Protein AF-A0A7G1I2I5-F1 (afdb_monomer_lite)

InterPro domains:
  IPR036458 Sodium:dicarboxylate symporter superfamily [G3DSA:1.10.3860.10] (1-48)
  IPR036458 Sodium:dicarboxylate symporter superfamily [SSF118215] (2-32)

pLDDT: mean 74.83, std 17.33, range [41.94, 95.12]

Structure (mmCIF, N/CA/C/O backbone):
data_AF-A0A7G1I2I5-F1
#
_entry.id   AF-A0A7G1I2I5-F1
#
loop_
_atom_site.group_PDB
_atom_site.id
_atom_site.type_symbol
_atom_site.label_atom_id
_atom_site.label_alt_id
_atom_site.label_comp_id
_atom_site.label_asym_id
_atom_site.label_entity_id
_atom_site.label_seq_id
_atom_site.pdbx_PDB_ins_code
_atom_site.Cartn_x
_atom_site.Cartn_y
_atom_site.Cartn_z
_atom_site.occupancy
_atom_site.B_iso_or_equiv
_atom_site.auth_seq_id
_atom_site.auth_comp_id
_atom_site.auth_asym_id
_atom_site.auth_atom_id
_atom_site.pdbx_PDB_model_num
ATOM 1 N N . MET A 1 1 ? 19.747 -4.420 -28.443 1.00 52.75 1 MET A N 1
ATOM 2 C CA . MET A 1 1 ? 19.783 -5.328 -27.280 1.00 52.75 1 MET A CA 1
ATOM 3 C C . MET A 1 1 ? 18.393 -5.912 -27.094 1.00 52.75 1 MET A C 1
ATOM 5 O O . MET A 1 1 ? 17.481 -5.150 -26.812 1.00 52.75 1 MET A O 1
ATOM 9 N N . LEU A 1 2 ? 18.221 -7.233 -27.241 1.00 50.50 2 LEU A N 1
ATOM 10 C CA . LEU A 1 2 ? 16.969 -7.992 -26.993 1.00 50.50 2 LEU A CA 1
ATOM 11 C C . LEU A 1 2 ? 16.417 -7.817 -25.545 1.00 50.50 2 LEU A C 1
ATOM 13 O O . LEU A 1 2 ? 15.399 -8.379 -25.168 1.00 50.50 2 LEU A O 1
ATOM 17 N N . ILE A 1 3 ? 17.117 -6.995 -24.758 1.00 58.47 3 ILE A N 1
ATOM 18 C CA . ILE A 1 3 ? 16.947 -6.599 -23.365 1.00 58.47 3 ILE A CA 1
ATOM 19 C C . ILE A 1 3 ? 16.006 -5.390 -23.160 1.00 58.47 3 ILE A C 1
ATOM 21 O O . ILE A 1 3 ? 15.618 -5.151 -22.023 1.00 58.47 3 ILE A O 1
ATOM 25 N N . PHE A 1 4 ? 15.608 -4.634 -24.201 1.00 62.66 4 PHE A N 1
ATOM 26 C CA . PHE A 1 4 ? 14.800 -3.400 -24.034 1.00 62.66 4 PHE A CA 1
ATOM 27 C C . PHE A 1 4 ? 13.484 -3.618 -23.261 1.00 62.66 4 PHE A C 1
ATOM 29 O O . PHE A 1 4 ? 13.061 -2.746 -22.507 1.00 62.66 4 PHE A O 1
ATOM 36 N N . GLY A 1 5 ? 12.845 -4.782 -23.425 1.00 70.62 5 GLY A N 1
ATOM 37 C CA . GLY A 1 5 ? 11.615 -5.118 -22.703 1.00 70.62 5 GLY A CA 1
ATOM 38 C C . GLY A 1 5 ? 11.848 -5.422 -21.222 1.00 70.62 5 GLY A C 1
ATOM 39 O O . GLY A 1 5 ? 11.096 -4.946 -20.378 1.00 70.62 5 GLY A O 1
ATOM 40 N N . ILE A 1 6 ? 12.909 -6.169 -20.899 1.00 77.56 6 ILE A N 1
ATOM 41 C CA . ILE A 1 6 ? 13.233 -6.558 -19.518 1.00 77.56 6 ILE A CA 1
ATOM 42 C C . ILE A 1 6 ? 13.823 -5.377 -18.740 1.00 77.56 6 ILE A C 1
ATOM 44 O O . ILE A 1 6 ? 13.506 -5.228 -17.572 1.00 77.56 6 ILE A O 1
ATOM 48 N N . ASP A 1 7 ? 14.620 -4.507 -19.361 1.00 82.81 7 ASP A N 1
ATOM 49 C CA . ASP A 1 7 ? 15.171 -3.307 -18.711 1.00 82.81 7 ASP A CA 1
ATOM 50 C C . ASP A 1 7 ? 14.072 -2.283 -18.359 1.00 82.81 7 ASP A C 1
ATOM 52 O O . ASP A 1 7 ? 13.990 -1.808 -17.224 1.00 82.81 7 ASP A O 1
ATOM 56 N N . LYS A 1 8 ? 13.125 -2.050 -19.282 1.00 81.56 8 LYS A N 1
ATOM 57 C CA . LYS A 1 8 ? 11.901 -1.272 -19.017 1.00 81.56 8 LYS A CA 1
ATOM 58 C C . LYS A 1 8 ? 11.040 -1.929 -17.934 1.00 81.56 8 LYS A C 1
ATOM 60 O O . LYS A 1 8 ? 10.604 -1.245 -17.016 1.00 81.56 8 LYS A O 1
ATOM 65 N N . PHE A 1 9 ? 10.830 -3.244 -18.005 1.00 83.69 9 PHE A N 1
ATOM 66 C CA . PHE A 1 9 ? 10.084 -3.987 -16.987 1.00 83.69 9 PHE A CA 1
ATOM 67 C C . PHE A 1 9 ? 10.758 -3.901 -15.613 1.00 83.69 9 PHE A C 1
ATOM 69 O O . PHE A 1 9 ? 10.092 -3.664 -14.617 1.00 83.69 9 PHE A O 1
ATOM 76 N N . MET A 1 10 ? 12.085 -4.011 -15.546 1.00 84.00 10 MET A N 1
ATOM 77 C CA . MET A 1 10 ? 12.864 -3.887 -14.312 1.00 84.00 10 MET A CA 1
ATOM 78 C C . MET A 1 10 ? 12.751 -2.479 -13.713 1.00 84.00 10 MET A C 1
ATOM 8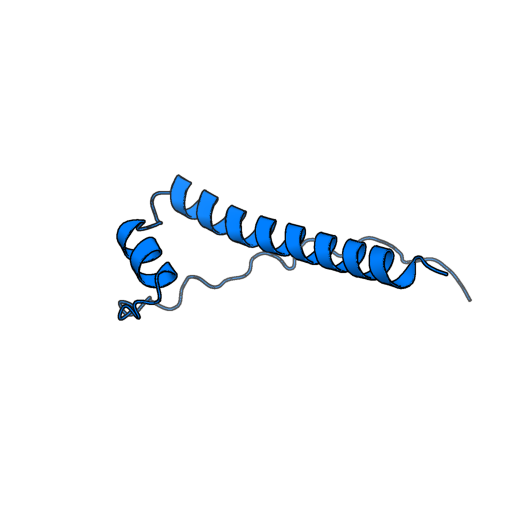0 O O . MET A 1 10 ? 12.598 -2.341 -12.497 1.00 84.00 10 MET A O 1
ATOM 84 N N . ALA A 1 11 ? 12.777 -1.434 -14.545 1.00 87.94 11 ALA A N 1
ATOM 85 C CA . ALA A 1 11 ? 12.551 -0.060 -14.104 1.00 87.94 11 ALA A CA 1
ATOM 86 C C . ALA A 1 11 ? 11.109 0.159 -13.605 1.00 87.94 11 ALA A C 1
ATOM 88 O O . ALA A 1 11 ? 10.904 0.767 -12.553 1.00 87.94 11 ALA A O 1
ATOM 89 N N . GLU A 1 12 ? 10.116 -0.386 -14.306 1.00 89.44 12 GLU A N 1
ATOM 90 C CA . GLU A 1 12 ? 8.701 -0.303 -13.928 1.00 89.44 12 GLU A CA 1
ATOM 91 C C . GLU A 1 12 ? 8.393 -1.087 -12.655 1.00 89.44 12 GLU A C 1
ATOM 93 O O . GLU A 1 12 ? 7.735 -0.566 -11.758 1.00 89.44 12 GLU A O 1
ATOM 98 N N . CYS A 1 13 ? 8.928 -2.300 -12.514 1.00 92.56 13 CYS A N 1
ATOM 99 C CA . CYS A 1 13 ? 8.826 -3.083 -11.290 1.00 92.56 13 CYS A CA 1
ATOM 100 C C . CYS A 1 13 ? 9.458 -2.344 -10.114 1.00 92.56 13 CYS A C 1
ATOM 102 O O . CYS A 1 13 ? 8.862 -2.305 -9.040 1.00 92.56 13 CYS A O 1
ATOM 104 N N . ARG A 1 14 ? 10.626 -1.713 -10.307 1.00 89.38 14 ARG A N 1
ATOM 105 C CA . ARG A 1 14 ? 11.268 -0.903 -9.262 1.00 89.38 14 ARG A CA 1
ATOM 106 C C . ARG A 1 14 ? 10.385 0.278 -8.847 1.00 89.38 14 ARG A C 1
ATOM 108 O O . ARG A 1 14 ? 10.233 0.533 -7.655 1.00 89.38 14 ARG A O 1
ATOM 115 N N . ALA A 1 15 ? 9.776 0.976 -9.803 1.00 92.25 15 ALA A N 1
ATOM 116 C CA . ALA A 1 15 ? 8.828 2.047 -9.504 1.00 92.25 15 ALA A CA 1
ATOM 117 C C . ALA A 1 15 ? 7.580 1.520 -8.768 1.00 92.25 15 ALA A C 1
ATOM 119 O O . ALA A 1 15 ? 7.131 2.129 -7.797 1.00 92.25 15 ALA A O 1
ATOM 120 N N . LEU A 1 16 ? 7.065 0.358 -9.178 1.00 94.69 16 LEU A N 1
ATOM 121 C CA . LEU A 1 16 ? 5.889 -0.278 -8.593 1.00 94.69 16 LEU A CA 1
ATOM 122 C C . LEU A 1 16 ? 6.118 -0.689 -7.135 1.00 94.69 16 LEU A C 1
ATOM 124 O O . LEU A 1 16 ? 5.284 -0.385 -6.287 1.00 94.69 16 LEU A O 1
ATOM 128 N N . VAL A 1 17 ? 7.238 -1.343 -6.817 1.00 93.62 17 VAL A N 1
ATOM 129 C CA . VAL A 1 17 ? 7.522 -1.767 -5.434 1.00 93.62 17 VAL A CA 1
ATOM 130 C C . VAL A 1 17 ? 7.760 -0.577 -4.509 1.00 93.62 17 VAL A C 1
ATOM 132 O O . VAL A 1 17 ? 7.321 -0.614 -3.364 1.00 93.62 17 VAL A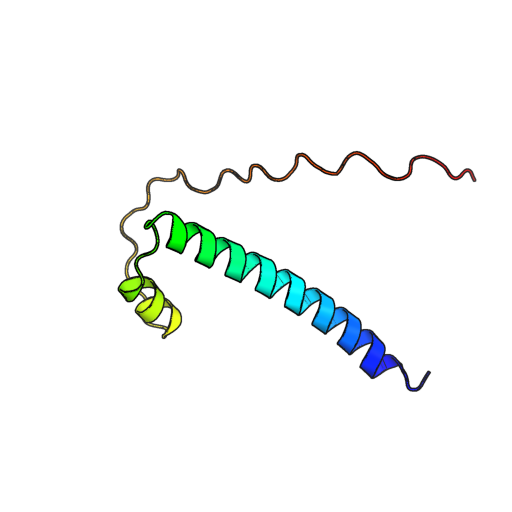 O 1
ATOM 135 N N . ASN A 1 18 ? 8.365 0.506 -5.009 1.00 91.00 18 ASN A N 1
ATOM 136 C CA . ASN A 1 18 ? 8.515 1.746 -4.246 1.00 91.00 18 ASN A CA 1
ATOM 137 C C . ASN A 1 18 ? 7.151 2.395 -3.963 1.00 91.00 18 ASN A C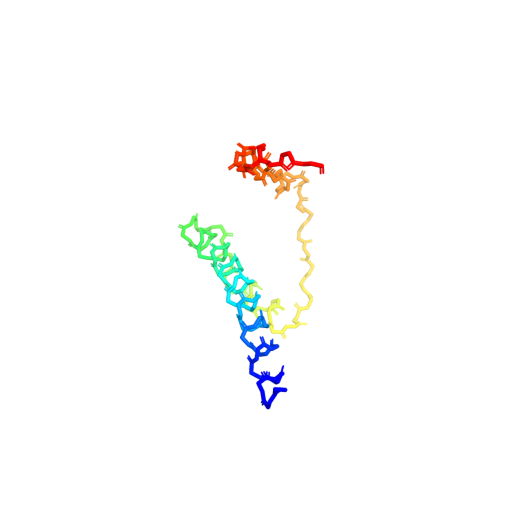 1
ATOM 139 O O . ASN A 1 18 ? 6.892 2.842 -2.847 1.00 91.00 18 ASN A O 1
ATOM 143 N N . PHE A 1 19 ? 6.252 2.409 -4.951 1.00 94.62 19 PHE A N 1
ATOM 144 C CA . PHE A 1 19 ? 4.897 2.926 -4.774 1.00 94.62 19 PHE A CA 1
ATOM 145 C C . PHE A 1 19 ? 4.076 2.081 -3.790 1.00 94.62 19 PHE A C 1
ATOM 147 O O . PHE A 1 19 ? 3.499 2.622 -2.846 1.00 94.62 19 PHE A O 1
ATOM 154 N N . ILE A 1 20 ? 4.059 0.757 -3.973 1.00 94.69 20 ILE A N 1
ATOM 155 C CA . ILE A 1 20 ? 3.354 -0.173 -3.080 1.00 94.69 20 ILE A CA 1
ATOM 156 C C . ILE A 1 20 ? 3.920 -0.073 -1.662 1.00 94.69 20 ILE A C 1
ATOM 158 O O . ILE A 1 20 ? 3.148 -0.015 -0.711 1.00 94.69 20 ILE A O 1
ATOM 162 N N . GLY A 1 21 ? 5.246 -0.005 -1.516 1.00 93.88 21 G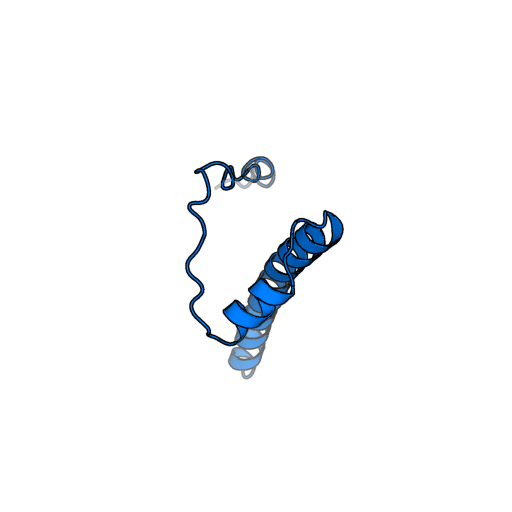LY A N 1
ATOM 163 C CA . GLY A 1 21 ? 5.908 0.136 -0.221 1.00 93.88 21 GLY A CA 1
ATOM 164 C C . GLY A 1 21 ? 5.430 1.372 0.536 1.00 93.88 21 GLY A C 1
ATOM 165 O O . GLY A 1 21 ? 5.006 1.258 1.684 1.00 93.88 21 GLY A O 1
ATOM 166 N N . ASN A 1 22 ? 5.400 2.527 -0.130 1.00 94.06 22 ASN A N 1
ATOM 167 C CA . ASN A 1 22 ? 4.897 3.763 0.468 1.00 94.06 22 ASN A CA 1
ATOM 168 C C . ASN A 1 22 ? 3.408 3.659 0.843 1.00 94.06 22 ASN A C 1
ATOM 170 O O . ASN A 1 22 ? 3.030 4.018 1.956 1.00 94.06 22 ASN A O 1
ATOM 174 N N . ALA A 1 23 ? 2.565 3.118 -0.044 1.00 93.12 23 ALA A N 1
ATOM 175 C CA . ALA A 1 23 ? 1.128 2.984 0.207 1.00 93.12 23 ALA A CA 1
ATOM 176 C C . ALA A 1 23 ? 0.817 2.038 1.382 1.00 93.12 23 ALA A C 1
ATOM 178 O O . ALA A 1 23 ? -0.018 2.339 2.240 1.00 93.12 23 ALA A O 1
ATOM 179 N N . VAL A 1 24 ? 1.508 0.897 1.442 1.00 94.12 24 VAL A N 1
ATOM 180 C CA . VAL A 1 24 ? 1.354 -0.091 2.515 1.00 94.12 24 VAL A CA 1
ATOM 181 C C . VAL A 1 24 ? 1.898 0.450 3.833 1.00 94.12 24 VAL A C 1
ATOM 183 O O . VAL A 1 24 ? 1.259 0.236 4.860 1.00 94.12 24 VAL A O 1
ATOM 186 N N . ALA A 1 25 ? 3.013 1.189 3.825 1.00 95.12 25 ALA A N 1
ATOM 187 C CA . ALA A 1 25 ? 3.560 1.813 5.028 1.00 95.12 25 ALA A CA 1
ATOM 188 C C . ALA A 1 25 ? 2.546 2.764 5.678 1.00 95.12 25 ALA A C 1
ATOM 190 O O . ALA A 1 25 ? 2.290 2.659 6.877 1.00 95.12 25 ALA A O 1
ATOM 191 N N . THR A 1 26 ? 1.897 3.627 4.891 1.00 92.12 26 THR A N 1
ATOM 192 C CA . THR A 1 26 ? 0.853 4.528 5.402 1.00 92.12 26 THR A CA 1
ATOM 193 C C . THR A 1 26 ? -0.324 3.756 5.997 1.00 92.12 26 THR A C 1
ATOM 195 O O . THR A 1 26 ? -0.763 4.061 7.106 1.00 92.12 26 THR A O 1
ATOM 198 N N . LEU A 1 27 ? -0.820 2.729 5.299 1.00 90.44 27 LEU A N 1
ATOM 199 C CA . LEU A 1 27 ? -1.949 1.930 5.781 1.00 90.44 27 LEU A CA 1
ATOM 200 C C . LEU A 1 27 ? -1.600 1.163 7.063 1.00 90.44 27 LEU A C 1
ATOM 202 O O . LEU A 1 27 ? -2.414 1.082 7.982 1.00 90.44 27 LEU A O 1
ATOM 206 N N . PHE A 1 28 ? -0.390 0.611 7.126 1.00 93.56 28 PHE A N 1
ATOM 207 C CA . PHE A 1 28 ? 0.095 -0.143 8.271 1.00 93.56 28 PHE A CA 1
ATOM 208 C C . PHE A 1 28 ? 0.258 0.746 9.505 1.00 93.56 28 PHE A C 1
ATOM 210 O O . PHE A 1 28 ? -0.245 0.393 10.568 1.00 93.56 28 PHE A O 1
ATOM 217 N N . VAL A 1 29 ? 0.891 1.915 9.366 1.00 92.00 29 VAL A N 1
ATOM 218 C CA . VAL A 1 29 ? 1.058 2.869 10.474 1.00 92.00 29 VAL A CA 1
ATOM 219 C C . VAL A 1 29 ? -0.301 3.357 10.980 1.00 92.00 29 VAL A C 1
ATOM 221 O O . VAL A 1 29 ? -0.554 3.303 12.180 1.00 92.00 29 VAL A O 1
ATOM 224 N N . ALA A 1 30 ? -1.225 3.723 10.084 1.00 89.31 30 ALA A N 1
ATOM 225 C CA . ALA A 1 30 ? -2.583 4.116 10.472 1.00 89.31 30 ALA A CA 1
ATOM 226 C C . ALA A 1 30 ? -3.335 2.980 11.192 1.00 89.31 30 ALA A C 1
ATOM 228 O O . ALA A 1 30 ? -4.078 3.206 12.149 1.00 89.31 30 ALA A O 1
ATOM 229 N N . ARG A 1 31 ? -3.125 1.729 10.757 1.00 90.06 31 ARG A N 1
ATOM 230 C CA . ARG A 1 31 ? -3.704 0.542 11.399 1.00 90.06 31 ARG A CA 1
ATOM 231 C C . ARG A 1 31 ? -3.113 0.276 12.778 1.00 90.06 31 ARG A C 1
ATOM 233 O O . ARG A 1 31 ? -3.850 -0.185 13.653 1.00 90.06 31 ARG A O 1
ATOM 240 N N . TRP A 1 32 ? -1.816 0.519 12.943 1.00 92.94 32 TRP A N 1
ATOM 241 C CA . TRP A 1 32 ? -1.098 0.349 14.201 1.00 92.94 32 TRP A CA 1
ATOM 242 C C . TRP A 1 32 ? -1.507 1.407 15.230 1.00 92.94 32 TRP A C 1
ATOM 244 O O . TRP A 1 32 ? -1.761 1.067 16.380 1.00 92.94 32 TRP A O 1
ATOM 254 N N . ASN A 1 33 ? -1.683 2.656 14.796 1.00 90.25 33 ASN A N 1
ATOM 255 C CA . ASN A 1 33 ? -2.158 3.755 15.643 1.00 90.25 33 ASN A CA 1
ATOM 256 C C . ASN A 1 33 ? -3.652 3.653 15.999 1.00 90.25 33 ASN A C 1
ATOM 258 O O . ASN A 1 33 ? -4.140 4.415 16.826 1.00 90.25 33 ASN A O 1
ATOM 262 N N . GLY A 1 34 ? -4.400 2.733 15.377 1.00 86.75 34 GLY A N 1
ATOM 263 C CA . GLY A 1 34 ? -5.845 2.594 15.588 1.00 86.75 34 GLY A CA 1
ATOM 264 C C . GLY A 1 34 ? -6.690 3.693 14.931 1.00 86.75 34 GLY A C 1
ATOM 265 O O . GLY A 1 34 ? -7.903 3.712 15.111 1.00 86.75 34 GLY A O 1
ATOM 266 N N . GLU A 1 35 ? -6.078 4.571 14.136 1.00 83.81 35 GLU A N 1
ATOM 267 C CA . GLU A 1 35 ? -6.738 5.670 13.413 1.00 83.81 35 GLU A CA 1
ATOM 268 C C . GLU A 1 35 ? -7.413 5.199 12.112 1.00 83.81 35 GLU A C 1
ATOM 270 O O . GLU A 1 35 ? -8.194 5.925 11.493 1.00 83.81 35 GLU A O 1
ATOM 275 N N . LEU A 1 36 ? -7.124 3.967 11.678 1.00 84.50 36 LEU A N 1
ATOM 276 C CA . LEU A 1 36 ? -7.693 3.384 10.470 1.00 84.50 36 LEU A CA 1
ATOM 277 C C . LEU A 1 36 ? -9.021 2.656 10.733 1.00 84.50 36 LEU A C 1
ATOM 279 O O . LEU A 1 36 ? -9.045 1.526 11.226 1.00 84.50 36 LEU A O 1
ATOM 283 N N . ASP A 1 37 ? -10.119 3.249 10.263 1.00 86.44 37 ASP A N 1
ATOM 284 C CA . ASP A 1 37 ? -11.421 2.581 10.152 1.00 86.44 37 ASP A CA 1
ATOM 285 C C . ASP A 1 37 ? -11.426 1.589 8.970 1.00 86.44 37 ASP A C 1
ATOM 287 O O . ASP A 1 37 ? -11.533 1.968 7.798 1.00 86.44 37 ASP A O 1
ATOM 291 N N . LEU A 1 38 ? -11.321 0.295 9.290 1.00 86.56 38 LEU A N 1
ATOM 292 C CA . LEU A 1 38 ? -11.292 -0.802 8.317 1.00 86.56 38 LEU A CA 1
ATOM 293 C C . LEU A 1 38 ? -12.606 -0.976 7.545 1.00 86.56 38 LEU A C 1
ATOM 295 O O . LEU A 1 38 ? -12.570 -1.328 6.363 1.00 86.56 38 LEU A O 1
ATOM 299 N N . ASP A 1 39 ? -13.757 -0.742 8.176 1.00 87.25 39 ASP A N 1
ATOM 300 C CA . ASP A 1 39 ? -15.054 -0.889 7.513 1.00 87.25 39 ASP A CA 1
ATOM 301 C C . ASP A 1 39 ? -15.261 0.218 6.487 1.00 87.25 39 ASP A C 1
ATOM 303 O O . ASP A 1 39 ? -15.738 -0.023 5.370 1.00 87.25 39 ASP A O 1
ATOM 307 N N . ARG A 1 40 ? -14.852 1.438 6.837 1.00 84.75 40 ARG A N 1
ATOM 308 C CA . ARG A 1 40 ? -14.837 2.566 5.914 1.00 84.75 40 ARG A CA 1
ATOM 309 C C . ARG A 1 40 ? -13.814 2.364 4.803 1.00 84.75 40 ARG A C 1
ATOM 311 O O . ARG A 1 40 ? -14.182 2.502 3.637 1.00 84.75 40 ARG A O 1
ATOM 318 N N . ALA A 1 41 ? -12.580 1.977 5.128 1.00 87.25 41 ALA A N 1
ATOM 319 C CA . ALA A 1 41 ? -11.533 1.717 4.141 1.00 87.25 41 ALA A CA 1
ATOM 320 C C . ALA A 1 41 ? -11.966 0.652 3.122 1.00 87.25 41 ALA A C 1
ATOM 322 O O . ALA A 1 41 ? -11.854 0.870 1.917 1.00 87.25 41 ALA A O 1
ATOM 323 N N . ARG A 1 42 ? -12.559 -0.460 3.578 1.00 89.38 42 ARG A N 1
ATOM 324 C CA . ARG A 1 42 ? -13.066 -1.525 2.699 1.00 89.38 42 ARG A CA 1
ATOM 325 C C . ARG A 1 42 ? -14.185 -1.032 1.779 1.00 89.38 42 ARG A C 1
ATOM 327 O O . ARG A 1 42 ? -14.204 -1.388 0.606 1.00 89.38 42 ARG A O 1
ATOM 334 N N . LYS A 1 43 ? -15.104 -0.198 2.276 1.00 88.25 43 LYS A N 1
ATOM 335 C CA . LYS A 1 43 ? -16.176 0.400 1.461 1.00 88.25 43 LYS A CA 1
ATOM 336 C C . LYS A 1 43 ? -15.615 1.355 0.394 1.00 88.25 43 LYS A C 1
ATOM 338 O O . LYS A 1 43 ? -16.048 1.264 -0.752 1.00 88.25 43 LYS A O 1
ATOM 343 N N . VAL A 1 44 ? -14.645 2.208 0.743 1.00 88.81 44 VAL A N 1
ATOM 344 C CA . VAL A 1 44 ? -13.992 3.130 -0.210 1.00 88.81 44 VAL A CA 1
ATOM 345 C C . VAL A 1 44 ? -13.206 2.360 -1.271 1.00 88.81 44 VAL A C 1
ATOM 347 O O . VAL A 1 44 ? -13.378 2.618 -2.459 1.00 88.81 44 VAL A O 1
ATOM 350 N N . LEU A 1 45 ? -12.395 1.379 -0.861 1.00 87.25 45 LEU A N 1
ATOM 351 C CA . LEU A 1 45 ? -11.611 0.539 -1.774 1.00 87.25 45 LEU A CA 1
ATOM 352 C C . LEU A 1 45 ? -12.497 -0.330 -2.683 1.00 87.25 45 LEU A C 1
ATOM 354 O O . LEU A 1 45 ? -12.119 -0.603 -3.816 1.00 87.25 45 LEU A O 1
ATOM 358 N N . ALA A 1 46 ? -13.701 -0.703 -2.236 1.00 90.94 46 ALA A N 1
ATOM 359 C CA . ALA A 1 46 ? -14.718 -1.364 -3.061 1.00 90.94 46 ALA A CA 1
ATOM 360 C C . ALA A 1 46 ? -15.466 -0.405 -4.017 1.00 90.94 46 ALA A C 1
ATOM 362 O O . ALA A 1 46 ? -16.481 -0.782 -4.600 1.00 90.94 46 ALA A O 1
ATOM 363 N N . GLY A 1 47 ? -15.015 0.847 -4.154 1.00 87.62 47 GLY A N 1
ATOM 364 C CA . GLY A 1 47 ? -15.594 1.839 -5.061 1.00 87.62 47 GLY A CA 1
ATOM 365 C C . GLY A 1 47 ? -16.851 2.540 -4.537 1.00 87.62 47 GLY A C 1
ATOM 366 O O . GLY A 1 47 ? -17.447 3.344 -5.257 1.00 87.62 47 GLY A O 1
ATOM 367 N N . LYS A 1 48 ? -17.274 2.293 -3.288 1.00 85.81 48 LYS A N 1
ATOM 368 C CA . LYS A 1 48 ? -18.398 3.032 -2.694 1.00 85.81 48 LYS A CA 1
ATOM 369 C C . LYS A 1 48 ? -17.907 4.414 -2.277 1.00 85.81 48 LYS A C 1
ATOM 371 O O . LYS A 1 48 ? -17.061 4.545 -1.396 1.00 85.81 48 LYS A O 1
ATOM 376 N N . ARG A 1 49 ? -18.454 5.461 -2.898 1.00 75.56 49 ARG A N 1
ATOM 377 C CA . ARG A 1 49 ? -18.123 6.850 -2.563 1.00 75.56 49 ARG A CA 1
ATOM 378 C C . ARG A 1 49 ? -18.792 7.215 -1.236 1.00 75.56 49 ARG A C 1
ATOM 380 O O . ARG A 1 49 ? -20.003 7.401 -1.175 1.00 75.56 49 ARG A O 1
ATOM 387 N N . ILE A 1 50 ? -18.010 7.264 -0.164 1.00 72.88 50 ILE A N 1
ATOM 388 C CA . ILE A 1 50 ? -18.494 7.634 1.170 1.00 72.88 50 ILE A CA 1
ATOM 389 C C . ILE A 1 50 ? -18.325 9.144 1.324 1.00 72.88 50 ILE A C 1
ATOM 391 O O . ILE A 1 50 ? -17.250 9.667 1.035 1.00 72.88 50 ILE A O 1
ATOM 395 N N . ARG A 1 51 ? -19.366 9.847 1.788 1.00 71.62 51 ARG A N 1
ATOM 396 C CA . ARG A 1 51 ? -19.249 11.259 2.179 1.00 71.62 51 ARG A CA 1
ATOM 397 C C . ARG A 1 51 ? -18.211 11.356 3.297 1.00 71.62 51 ARG A C 1
ATOM 399 O O . ARG A 1 51 ? -18.364 10.708 4.332 1.00 71.62 51 ARG A O 1
ATOM 406 N N . LEU A 1 52 ? -17.139 12.108 3.067 1.00 67.38 52 LEU A N 1
ATOM 407 C CA . LEU A 1 52 ? -16.174 12.396 4.118 1.00 67.38 52 LEU A CA 1
ATOM 408 C C . LEU A 1 52 ? -16.849 13.314 5.149 1.00 67.38 52 LEU A C 1
ATOM 410 O O . LEU A 1 52 ? -17.480 14.283 4.734 1.00 67.38 52 LEU A O 1
ATOM 414 N N . PRO A 1 53 ? -16.772 13.018 6.460 1.00 65.88 53 PRO A N 1
ATOM 415 C CA . PRO A 1 53 ? -16.948 14.052 7.472 1.00 65.88 53 PRO A CA 1
ATOM 416 C C . PRO A 1 53 ? -15.958 15.173 7.148 1.00 65.88 53 PRO A C 1
ATOM 418 O O . PRO A 1 53 ? -14.848 14.856 6.716 1.00 65.88 53 PRO A O 1
ATOM 421 N N . GLU A 1 54 ? -16.356 16.434 7.309 1.00 62.38 54 GLU A 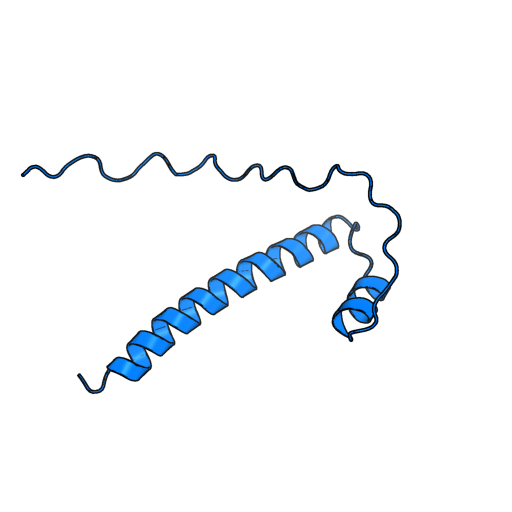N 1
ATOM 422 C CA . GLU A 1 54 ? -15.487 17.602 7.126 1.00 62.38 54 GLU A CA 1
ATOM 423 C C . GLU A 1 54 ? -14.211 17.403 7.967 1.00 62.38 54 GLU A C 1
ATOM 425 O O . GLU A 1 54 ? -14.214 17.601 9.183 1.00 62.38 54 GLU A O 1
ATOM 430 N N . LEU A 1 55 ? -13.134 16.903 7.352 1.00 58.56 55 LEU A N 1
ATOM 431 C CA . LEU A 1 55 ? -11.845 16.768 8.015 1.00 58.56 55 LEU A CA 1
ATOM 432 C C . LEU A 1 55 ? -11.306 18.191 8.142 1.00 58.56 55 LEU A C 1
ATOM 434 O O . LEU A 1 55 ? -11.009 18.828 7.130 1.00 58.56 55 LEU A O 1
ATOM 438 N N . GLY A 1 56 ? -11.195 18.690 9.373 1.00 53.78 56 GLY A N 1
ATOM 439 C CA . GLY A 1 56 ? -10.419 19.894 9.653 1.00 53.78 56 GLY A CA 1
ATOM 440 C C . GLY A 1 56 ? -9.041 19.767 8.999 1.00 53.78 56 GLY A C 1
ATOM 441 O O . GLY A 1 56 ? -8.433 18.698 9.026 1.00 53.78 56 GLY A O 1
ATOM 442 N N . ALA A 1 57 ? -8.602 20.835 8.342 1.00 54.06 57 ALA A N 1
ATOM 443 C CA . ALA A 1 57 ? -7.460 20.894 7.434 1.00 54.06 57 ALA A CA 1
ATOM 444 C C . ALA A 1 57 ? -6.083 20.750 8.127 1.00 54.06 57 ALA A C 1
ATOM 446 O O . ALA A 1 57 ? -5.197 21.574 7.926 1.00 54.06 57 ALA A O 1
ATOM 447 N N . GLU A 1 58 ? -5.887 19.710 8.936 1.00 57.81 58 GLU A N 1
ATOM 448 C CA . GLU A 1 58 ? -4.677 19.485 9.733 1.00 57.81 58 GLU A CA 1
ATOM 449 C C . GLU A 1 58 ? -4.156 18.044 9.581 1.00 57.81 58 GLU A C 1
ATOM 451 O O . GLU A 1 58 ? -3.961 17.324 10.549 1.00 57.81 58 GLU A O 1
ATOM 456 N N . ALA A 1 59 ? -3.975 17.561 8.351 1.00 56.34 59 ALA A N 1
ATOM 457 C CA . ALA A 1 59 ? -3.387 16.229 8.129 1.00 56.34 59 ALA A CA 1
ATOM 458 C C . ALA A 1 59 ? -2.424 16.165 6.934 1.00 56.34 59 ALA A C 1
ATOM 460 O O . ALA A 1 59 ? -2.093 15.086 6.449 1.00 56.34 59 ALA A O 1
ATOM 461 N N . ALA A 1 60 ? -1.966 17.315 6.436 1.00 55.53 60 ALA A N 1
ATOM 462 C CA . ALA A 1 60 ? -1.062 17.383 5.294 1.00 55.53 60 ALA A CA 1
ATOM 463 C C . ALA A 1 60 ? 0.082 18.369 5.549 1.00 55.53 60 ALA A C 1
ATOM 465 O O . ALA A 1 60 ? 0.292 19.302 4.779 1.00 55.53 60 ALA A O 1
ATOM 466 N N . THR A 1 61 ? 0.847 18.154 6.619 1.00 52.31 61 THR A N 1
ATOM 467 C CA . THR A 1 61 ? 2.190 18.737 6.724 1.00 52.31 61 THR A CA 1
ATOM 468 C C . THR A 1 61 ? 3.185 17.659 6.301 1.00 52.31 61 THR A C 1
ATOM 470 O O . THR A 1 61 ? 3.473 16.756 7.089 1.00 52.31 61 THR A O 1
ATOM 473 N N . PRO A 1 62 ? 3.703 17.672 5.061 1.00 50.84 62 PRO A N 1
ATOM 474 C CA . PRO A 1 62 ? 4.742 16.737 4.667 1.00 50.84 62 PRO A CA 1
ATOM 475 C C . PRO A 1 62 ? 6.050 17.139 5.359 1.00 50.84 62 PRO A C 1
ATOM 477 O O . PRO A 1 62 ? 6.836 17.924 4.838 1.00 50.84 62 PRO A O 1
ATOM 480 N N . ALA A 1 63 ? 6.314 16.573 6.537 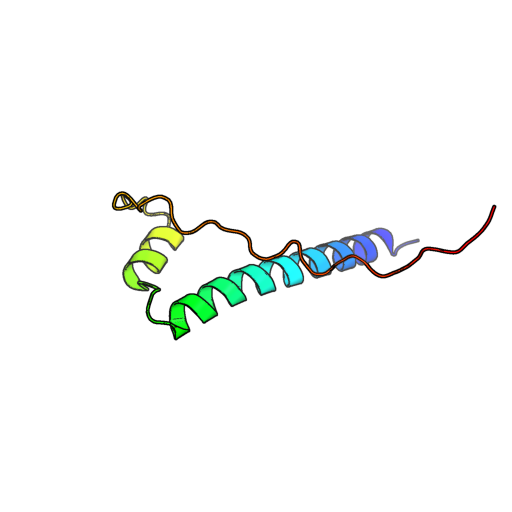1.00 53.66 63 ALA A N 1
ATOM 481 C CA . ALA A 1 63 ? 7.611 16.637 7.213 1.00 53.66 63 ALA A CA 1
ATOM 482 C C . ALA A 1 63 ? 8.641 15.682 6.562 1.00 53.66 63 ALA A C 1
ATOM 484 O O . ALA A 1 63 ? 9.346 14.946 7.245 1.00 53.66 63 ALA A O 1
ATOM 485 N N . LEU A 1 64 ? 8.719 15.671 5.225 1.00 53.22 64 LEU A N 1
ATOM 486 C CA . LEU A 1 64 ? 9.684 14.872 4.463 1.00 53.22 64 LEU A CA 1
ATOM 487 C C . LEU A 1 64 ? 10.206 15.638 3.236 1.00 53.22 64 LEU A C 1
ATOM 489 O O . LEU A 1 64 ? 10.136 15.168 2.107 1.00 53.22 64 LEU A O 1
ATOM 493 N N . VAL A 1 65 ? 10.762 16.829 3.465 1.00 54.53 65 VAL A N 1
ATOM 494 C CA . VAL A 1 65 ? 11.781 17.437 2.583 1.00 54.53 65 VAL A CA 1
ATOM 495 C C . VAL A 1 65 ? 12.956 17.895 3.455 1.00 54.53 65 VAL A C 1
ATOM 497 O O . VAL A 1 65 ? 13.409 19.030 3.404 1.00 54.53 65 VAL A O 1
ATOM 500 N N . ALA A 1 66 ? 13.415 17.013 4.342 1.00 50.78 66 ALA A N 1
ATOM 501 C CA . ALA A 1 66 ? 14.561 17.267 5.213 1.00 50.78 66 ALA A CA 1
ATOM 502 C C . ALA A 1 66 ? 15.492 16.049 5.285 1.00 50.78 66 ALA A C 1
ATOM 504 O O . ALA A 1 66 ? 15.957 15.682 6.354 1.00 50.78 66 ALA A O 1
ATOM 505 N N . THR A 1 67 ? 15.753 15.381 4.159 1.00 52.66 67 THR A N 1
ATOM 506 C CA . THR A 1 67 ? 16.911 14.481 3.995 1.00 52.66 67 THR A CA 1
ATOM 507 C C . THR A 1 67 ? 17.204 14.361 2.503 1.00 52.66 67 THR A C 1
ATOM 509 O O . THR A 1 67 ? 16.490 13.681 1.775 1.00 52.66 67 THR A O 1
ATOM 512 N N . GLY A 1 68 ? 18.218 15.091 2.035 1.00 43.22 68 GLY A N 1
ATOM 513 C CA . GLY A 1 68 ? 18.586 15.124 0.617 1.00 43.22 68 GLY A CA 1
ATOM 514 C C . GLY A 1 68 ? 19.592 16.201 0.207 1.00 43.22 68 GLY A C 1
ATOM 515 O O . GLY A 1 68 ? 19.970 16.253 -0.955 1.00 43.22 68 GLY A O 1
ATOM 516 N N . ALA A 1 69 ? 20.083 17.036 1.128 1.00 47.94 69 ALA A N 1
ATOM 517 C CA . ALA A 1 69 ? 21.393 17.655 0.961 1.00 47.94 69 ALA A CA 1
ATOM 518 C C . ALA A 1 69 ? 22.443 16.630 1.408 1.00 47.94 69 ALA A C 1
ATOM 520 O O . ALA A 1 69 ? 22.670 16.514 2.608 1.00 47.94 69 ALA A O 1
ATOM 521 N N . GLN A 1 70 ? 22.989 15.855 0.457 1.00 55.72 70 GLN A N 1
ATOM 522 C CA . GLN A 1 70 ? 24.332 15.236 0.440 1.00 55.72 70 GLN A CA 1
ATOM 523 C C . GLN A 1 70 ? 24.356 14.022 -0.509 1.00 55.72 70 GLN A C 1
ATOM 525 O O . GLN A 1 70 ? 24.135 12.893 -0.085 1.00 55.72 70 GLN A O 1
ATOM 530 N N . HIS A 1 71 ? 24.651 14.251 -1.790 1.00 41.94 71 HIS A N 1
ATOM 531 C CA . HIS A 1 71 ? 25.796 13.628 -2.469 1.00 41.94 71 HIS A CA 1
ATOM 532 C C . HIS A 1 71 ? 26.084 14.371 -3.781 1.00 41.94 71 HIS A C 1
ATOM 534 O O . HIS A 1 71 ? 25.185 14.615 -4.577 1.00 41.94 71 HIS A O 1
ATOM 540 N N . ALA A 1 72 ? 27.370 14.672 -3.976 1.00 42.56 72 ALA A N 1
ATOM 541 C CA . ALA A 1 72 ? 28.012 15.161 -5.195 1.00 42.56 72 ALA A CA 1
ATOM 542 C C . ALA A 1 72 ? 27.930 16.670 -5.503 1.00 42.56 72 ALA A C 1
ATOM 544 O O . ALA A 1 72 ? 27.426 17.103 -6.534 1.00 42.56 72 ALA A O 1
ATOM 545 N N . GLY A 1 73 ? 28.612 17.470 -4.678 1.00 50.53 73 GLY A N 1
ATOM 546 C CA . GLY A 1 73 ? 29.601 18.371 -5.274 1.00 50.53 73 GLY A CA 1
ATOM 547 C C . GLY A 1 73 ? 30.848 17.555 -5.649 1.00 50.53 73 GLY A C 1
ATOM 548 O O . GLY A 1 73 ? 31.236 16.682 -4.875 1.00 50.53 73 GLY A O 1
ATOM 549 N N . THR A 1 74 ? 31.478 17.872 -6.790 1.00 57.16 74 THR A N 1
ATOM 550 C CA . THR A 1 74 ? 32.770 17.351 -7.316 1.00 57.16 74 THR A CA 1
ATOM 551 C C . THR A 1 74 ? 32.667 16.357 -8.482 1.00 57.16 74 THR A C 1
ATOM 553 O O . THR A 1 74 ? 32.840 15.157 -8.307 1.00 57.16 74 THR A O 1
ATOM 556 N N . HIS A 1 75 ? 32.536 16.879 -9.707 1.00 52.19 75 HIS A N 1
ATOM 557 C CA . HIS A 1 75 ? 33.587 16.675 -10.713 1.00 52.19 75 HIS A CA 1
ATOM 558 C C . HIS A 1 75 ? 33.553 17.775 -11.790 1.00 52.19 75 HIS A C 1
ATOM 560 O O . HIS A 1 75 ? 32.704 17.803 -12.671 1.00 52.19 75 HIS A O 1
ATOM 566 N N . ARG A 1 76 ? 34.496 18.709 -11.639 1.00 59.03 76 ARG A N 1
ATOM 567 C CA . ARG A 1 76 ? 35.240 19.444 -12.671 1.00 59.03 76 ARG A CA 1
ATOM 568 C C . ARG A 1 76 ? 35.072 18.886 -14.101 1.00 59.03 76 ARG A C 1
ATOM 570 O O . ARG A 1 76 ? 35.558 17.786 -14.353 1.00 59.03 76 ARG A O 1
ATOM 577 N N . THR A 1 77 ? 34.450 19.662 -14.989 1.00 60.88 77 THR A N 1
ATOM 578 C CA . THR A 1 77 ? 35.013 20.355 -16.179 1.00 60.88 77 THR A CA 1
ATOM 579 C C . THR A 1 77 ? 33.892 21.082 -16.901 1.00 60.88 77 THR A C 1
ATOM 581 O O . THR A 1 77 ? 32.833 20.443 -17.079 1.00 60.88 77 THR A O 1
#

Organism: Mycobacterium kansasii (NCBI:txid1768)

Radius of gyration: 19.77 Å; chains: 1; bounding box: 54×29×43 Å

Foldseek 3Di:
DVCPVVVVVVVVVVVVCVVVVVVVVVVVVCVVVVVDDPVVVVCVVVVNDDDDDPPDPPDDDPPPPPPDPDDDDDDDD

Secondary structure (DSSP, 8-state):
-TTHHHHHHHHHHHHHHHHHHHHHHHHHHHHHTT---HHHHHHHHTT--PPPP---S-S-----SSS---S------

Sequence (77 aa):
MLIFGIDKFMAECRALVNFIGNAVATLFVARWNGELDLDRARKVLAGKRIRLPELGAEAATPALVATGAQHAGTHRT